Protein AF-F0G253-F1 (afdb_monomer_lite)

Structure (mmCIF, N/CA/C/O backbone):
data_AF-F0G253-F1
#
_entry.id   AF-F0G253-F1
#
loop_
_atom_site.group_PDB
_atom_site.id
_atom_site.type_symbol
_atom_site.label_atom_id
_atom_site.label_alt_id
_atom_site.label_comp_id
_atom_site.label_asym_id
_atom_site.label_entity_id
_atom_site.label_seq_id
_atom_site.pdbx_PDB_ins_code
_atom_site.Cartn_x
_atom_site.Cartn_y
_atom_site.Cartn_z
_atom_site.occupancy
_atom_site.B_iso_or_equiv
_atom_site.auth_seq_id
_atom_site.auth_comp_id
_atom_site.auth_asym_id
_atom_site.auth_atom_id
_atom_site.pdbx_PDB_model_num
ATOM 1 N N . GLU A 1 1 ? 15.177 -9.459 -3.133 1.00 95.50 1 GLU A N 1
ATOM 2 C CA . GLU A 1 1 ? 14.725 -10.839 -3.433 1.00 95.50 1 GLU A CA 1
ATOM 3 C C . GLU A 1 1 ? 14.235 -10.971 -4.867 1.00 95.50 1 GLU A C 1
ATOM 5 O O . GLU A 1 1 ? 14.885 -11.659 -5.642 1.00 95.50 1 GLU A O 1
ATOM 10 N N . THR A 1 2 ? 13.182 -10.245 -5.245 1.00 96.50 2 THR A N 1
ATOM 11 C CA . THR A 1 2 ? 12.573 -10.259 -6.592 1.00 96.50 2 THR A CA 1
ATOM 12 C C . THR A 1 2 ? 13.561 -10.018 -7.745 1.00 96.50 2 THR A C 1
ATOM 14 O O . THR A 1 2 ? 13.521 -10.733 -8.739 1.00 96.50 2 THR A O 1
ATOM 17 N N . GLY A 1 3 ? 14.530 -9.107 -7.593 1.00 94.50 3 GLY A N 1
ATOM 18 C CA . GLY A 1 3 ? 15.570 -8.823 -8.603 1.00 94.50 3 GLY A CA 1
ATOM 19 C C . GLY A 1 3 ? 16.618 -9.929 -8.840 1.00 94.50 3 GLY A C 1
ATOM 20 O O . GLY A 1 3 ? 17.624 -9.694 -9.509 1.00 94.50 3 GLY A O 1
ATOM 21 N N . ARG A 1 4 ? 16.450 -11.123 -8.254 1.00 97.31 4 ARG A N 1
ATOM 22 C CA . ARG A 1 4 ? 17.267 -12.304 -8.593 1.00 97.31 4 ARG A CA 1
ATOM 23 C C . ARG A 1 4 ? 16.758 -13.025 -9.850 1.00 97.31 4 ARG A C 1
ATOM 25 O O . ARG A 1 4 ? 17.538 -13.753 -10.455 1.00 97.31 4 ARG A O 1
ATOM 32 N N . ALA A 1 5 ? 15.492 -12.836 -10.226 1.00 97.38 5 ALA A N 1
ATOM 33 C CA . ALA A 1 5 ? 14.886 -13.452 -11.405 1.00 97.38 5 ALA A CA 1
ATOM 34 C C . ALA A 1 5 ? 15.301 -12.744 -12.713 1.00 97.38 5 ALA A C 1
ATOM 36 O O . ALA A 1 5 ? 15.636 -11.561 -12.685 1.00 97.38 5 ALA A O 1
ATOM 37 N N . GLY A 1 6 ? 15.270 -13.459 -13.847 1.00 96.12 6 GLY A N 1
ATOM 38 C CA . GLY A 1 6 ? 15.436 -12.878 -15.193 1.00 96.12 6 GLY A CA 1
ATOM 39 C C . GLY A 1 6 ? 16.802 -12.239 -15.479 1.00 96.12 6 GLY A C 1
ATOM 40 O O . GLY A 1 6 ? 16.890 -11.299 -16.265 1.00 96.12 6 GLY A O 1
ATOM 41 N N . ARG A 1 7 ? 17.885 -12.696 -14.828 1.00 97.38 7 ARG A N 1
ATOM 42 C CA . ARG A 1 7 ? 19.250 -12.163 -15.056 1.00 97.38 7 ARG A CA 1
ATOM 43 C C . ARG A 1 7 ? 19.834 -12.510 -16.426 1.00 97.38 7 ARG A C 1
ATOM 45 O O . ARG A 1 7 ? 20.814 -11.900 -16.838 1.00 97.38 7 ARG A O 1
ATOM 52 N N . ASP A 1 8 ? 19.231 -13.475 -17.101 1.00 97.31 8 ASP A N 1
ATOM 53 C CA . ASP A 1 8 ? 19.454 -13.818 -18.504 1.00 97.31 8 ASP A CA 1
ATOM 54 C C . ASP A 1 8 ? 18.724 -12.869 -19.476 1.00 97.31 8 ASP A C 1
ATOM 56 O O . ASP A 1 8 ? 18.911 -12.971 -20.685 1.00 97.31 8 ASP A O 1
ATOM 60 N N . GLY A 1 9 ? 17.912 -11.936 -18.964 1.00 96.38 9 GLY A N 1
ATOM 61 C CA . GLY A 1 9 ? 17.113 -11.005 -19.758 1.00 96.38 9 GLY A CA 1
ATOM 62 C C . GLY A 1 9 ? 15.819 -11.606 -20.310 1.00 96.38 9 GLY A C 1
ATOM 63 O O . GLY A 1 9 ? 15.080 -10.906 -21.003 1.00 96.38 9 GLY A O 1
ATOM 64 N N . LEU A 1 10 ? 15.521 -12.875 -20.012 1.00 97.69 10 LEU A N 1
ATOM 65 C CA . LEU A 1 10 ? 14.271 -13.505 -20.422 1.00 97.69 10 LEU A CA 1
ATOM 66 C C . LEU A 1 10 ? 13.109 -13.072 -19.510 1.00 97.69 10 LEU A C 1
ATOM 68 O O . LEU A 1 10 ? 13.332 -12.672 -18.361 1.00 97.69 10 LEU A O 1
ATOM 72 N N . PRO A 1 11 ? 11.853 -13.146 -19.994 1.00 97.38 11 PRO A N 1
ATOM 73 C CA . PRO A 1 11 ? 10.686 -12.844 -19.175 1.00 97.38 11 PRO A CA 1
ATOM 74 C C . PRO A 1 11 ? 10.666 -13.668 -17.884 1.00 97.38 11 PRO A C 1
ATOM 76 O O . PRO A 1 11 ? 10.811 -14.889 -17.903 1.00 97.38 11 PRO A O 1
ATOM 79 N N . ALA A 1 12 ? 10.443 -12.992 -16.759 1.00 97.81 12 ALA A N 1
ATOM 80 C CA . ALA A 1 12 ? 10.336 -13.611 -15.447 1.00 97.81 12 ALA A CA 1
ATOM 81 C C . ALA A 1 12 ? 9.269 -12.908 -14.603 1.00 97.81 12 ALA A C 1
ATOM 83 O O . ALA A 1 12 ? 8.997 -11.721 -14.789 1.00 97.81 12 ALA A O 1
ATOM 84 N N . ASN A 1 13 ? 8.702 -13.641 -13.643 1.00 97.06 13 ASN A N 1
ATOM 85 C CA . ASN A 1 13 ? 7.655 -13.146 -12.756 1.00 97.06 13 ASN A CA 1
ATOM 86 C C . ASN A 1 13 ? 8.144 -13.071 -11.309 1.00 97.06 13 ASN A C 1
ATOM 88 O O . ASN A 1 13 ? 8.815 -13.977 -10.816 1.00 97.06 13 ASN A O 1
ATOM 92 N N . ALA A 1 14 ? 7.741 -12.009 -10.616 1.00 97.69 14 ALA A N 1
ATOM 93 C CA . ALA A 1 14 ? 7.769 -11.932 -9.164 1.00 97.69 14 ALA A CA 1
ATOM 94 C C . ALA A 1 14 ? 6.322 -12.008 -8.669 1.00 97.69 14 ALA A C 1
ATOM 96 O O . ALA A 1 14 ? 5.528 -11.117 -8.964 1.00 97.69 14 ALA A O 1
ATOM 97 N N . TRP A 1 15 ? 5.985 -13.077 -7.950 1.00 97.12 15 TRP A N 1
ATOM 98 C CA . TRP A 1 15 ? 4.649 -13.298 -7.403 1.00 97.12 15 TRP A CA 1
ATOM 99 C C . TRP A 1 15 ? 4.691 -13.218 -5.880 1.00 97.12 15 TRP A C 1
ATOM 101 O O . TRP A 1 15 ? 5.592 -13.775 -5.253 1.00 97.12 15 TRP A O 1
ATOM 111 N N . MET A 1 16 ? 3.727 -12.513 -5.295 1.00 96.12 16 MET A N 1
ATOM 112 C CA . MET A 1 16 ? 3.612 -12.317 -3.856 1.00 96.12 16 MET A CA 1
ATOM 113 C C . MET A 1 16 ? 2.140 -12.394 -3.461 1.00 96.12 16 MET A C 1
ATOM 115 O O . MET A 1 16 ? 1.303 -11.734 -4.071 1.00 96.12 16 MET A O 1
ATOM 119 N N . ALA A 1 17 ? 1.854 -13.160 -2.414 1.00 95.44 17 ALA A N 1
ATOM 120 C CA . ALA A 1 17 ? 0.588 -13.123 -1.699 1.00 95.44 17 ALA A CA 1
ATOM 121 C C . ALA A 1 17 ? 0.847 -12.682 -0.260 1.00 95.44 17 ALA A C 1
ATOM 123 O O . ALA A 1 17 ? 1.898 -12.986 0.303 1.00 95.44 17 ALA A O 1
ATOM 124 N N . TYR A 1 18 ? -0.110 -11.963 0.312 1.00 94.50 18 TYR A N 1
ATOM 125 C CA . TYR A 1 18 ? -0.096 -11.542 1.707 1.00 94.50 18 TYR A CA 1
ATOM 126 C C . TYR A 1 18 ? -1.531 -11.497 2.232 1.00 94.50 18 TYR A C 1
ATOM 128 O O . TYR A 1 18 ? -2.481 -11.353 1.458 1.00 94.50 18 TYR A O 1
ATOM 136 N N . GLY A 1 19 ? -1.686 -11.608 3.545 1.00 93.31 19 GLY A N 1
ATOM 137 C CA . GLY A 1 19 ? -2.943 -11.372 4.241 1.00 93.31 19 GLY A CA 1
ATOM 138 C C . GLY A 1 19 ? -2.800 -10.314 5.330 1.00 93.31 19 GLY A C 1
ATOM 139 O O . GLY A 1 19 ? -1.708 -10.036 5.819 1.00 93.31 19 GLY A O 1
ATOM 140 N N . LEU A 1 20 ? -3.929 -9.756 5.780 1.00 88.75 20 LEU A N 1
ATOM 141 C CA . LEU A 1 20 ? -3.950 -8.794 6.893 1.00 88.75 20 LEU A CA 1
ATOM 142 C C . LEU A 1 20 ? -3.357 -9.375 8.190 1.00 88.75 20 LEU A C 1
ATOM 144 O O . LEU A 1 20 ? -2.779 -8.637 8.983 1.00 88.75 20 LEU A O 1
ATOM 148 N N . GLY A 1 21 ? -3.459 -10.694 8.391 1.00 91.62 21 GLY A N 1
ATOM 149 C CA . GLY A 1 21 ? -2.830 -11.381 9.522 1.00 91.62 21 GLY A CA 1
ATOM 150 C C . GLY A 1 21 ? -1.307 -11.218 9.547 1.00 91.62 21 GLY A C 1
ATOM 151 O O . GLY A 1 21 ? -0.749 -10.947 10.610 1.00 91.62 21 GLY A O 1
ATOM 152 N N . ASP A 1 22 ? -0.655 -11.282 8.382 1.00 93.31 22 ASP A N 1
ATOM 153 C CA . ASP A 1 22 ? 0.797 -11.098 8.254 1.00 93.31 22 ASP A CA 1
ATOM 154 C C . ASP A 1 22 ? 1.195 -9.678 8.670 1.00 93.31 22 ASP A C 1
AT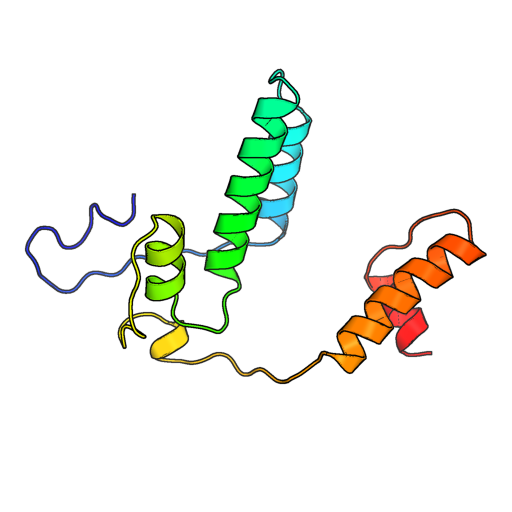OM 156 O O . ASP A 1 22 ? 2.180 -9.466 9.375 1.00 93.31 22 ASP A O 1
ATOM 160 N N . VAL A 1 23 ? 0.377 -8.694 8.292 1.00 92.88 23 VAL A N 1
ATOM 161 C CA . VAL A 1 23 ? 0.589 -7.278 8.613 1.00 92.88 23 VAL A CA 1
ATOM 162 C C . VAL A 1 23 ? 0.488 -7.026 10.112 1.00 92.88 23 VAL A C 1
ATOM 164 O O . VAL A 1 23 ? 1.364 -6.389 10.699 1.00 92.88 23 VAL A O 1
ATOM 167 N N . VAL A 1 24 ? -0.567 -7.552 10.743 1.00 92.69 24 VAL A N 1
ATOM 168 C CA . VAL A 1 24 ? -0.770 -7.451 12.195 1.00 92.69 24 VAL A CA 1
ATOM 169 C C . VAL A 1 24 ? 0.392 -8.103 12.938 1.00 92.69 24 VAL A C 1
ATOM 171 O O . VAL A 1 24 ? 0.907 -7.531 13.899 1.00 92.69 24 VAL A O 1
ATOM 174 N N . GLN A 1 25 ? 0.844 -9.270 12.475 1.00 95.88 25 GLN A N 1
ATOM 175 C CA . GLN A 1 25 ? 1.977 -9.964 13.074 1.00 95.88 25 GLN A CA 1
ATOM 176 C C . GLN A 1 25 ? 3.275 -9.153 12.955 1.00 95.88 25 GLN A C 1
ATOM 178 O O . GLN A 1 25 ? 3.979 -9.001 13.951 1.00 95.88 25 GLN A O 1
ATOM 183 N N . GLN A 1 26 ? 3.577 -8.593 11.781 1.00 96.56 26 GLN A N 1
ATOM 184 C CA . GLN A 1 26 ? 4.768 -7.759 11.585 1.00 96.56 26 GLN A CA 1
ATOM 185 C C . GLN A 1 26 ? 4.735 -6.491 12.443 1.00 96.56 26 GLN A C 1
ATOM 187 O O . GLN A 1 26 ? 5.738 -6.146 13.065 1.00 96.56 26 GLN A O 1
ATOM 192 N N . ARG A 1 27 ? 3.578 -5.824 12.546 1.00 95.38 27 ARG A N 1
ATOM 193 C CA . ARG A 1 27 ? 3.414 -4.651 13.420 1.00 95.38 27 ARG A CA 1
ATOM 194 C C . ARG A 1 27 ? 3.690 -5.011 14.880 1.00 95.38 27 ARG A C 1
ATOM 196 O O . ARG A 1 27 ? 4.485 -4.339 15.526 1.00 95.38 27 ARG A O 1
ATOM 203 N N . LYS A 1 28 ? 3.127 -6.127 15.354 1.00 96.50 28 LYS A N 1
ATOM 204 C CA . LYS A 1 28 ? 3.372 -6.646 16.704 1.00 96.50 28 LYS A CA 1
ATOM 205 C C . LYS A 1 28 ? 4.860 -6.918 16.952 1.00 96.50 28 LYS A C 1
ATOM 207 O O . LYS A 1 28 ? 5.384 -6.499 17.975 1.00 96.50 28 LYS A O 1
ATOM 212 N N . MET A 1 29 ? 5.549 -7.570 16.012 1.00 97.38 29 MET A N 1
ATOM 213 C CA . MET A 1 29 ? 6.990 -7.841 16.125 1.00 97.38 29 MET A CA 1
ATOM 214 C C . MET A 1 29 ? 7.822 -6.554 16.223 1.00 97.38 29 MET A C 1
ATOM 216 O O . MET A 1 29 ? 8.784 -6.507 16.987 1.00 97.38 29 MET A O 1
ATOM 220 N N . ILE A 1 30 ? 7.459 -5.508 15.473 1.00 97.00 30 ILE A N 1
ATOM 221 C CA . ILE A 1 30 ? 8.117 -4.196 15.560 1.00 97.00 30 ILE A CA 1
ATOM 222 C C . ILE A 1 30 ? 7.881 -3.578 16.943 1.00 97.00 30 ILE A C 1
ATOM 224 O O . ILE A 1 30 ? 8.839 -3.148 17.592 1.00 97.00 30 ILE A O 1
ATOM 228 N N . ASP A 1 31 ? 6.632 -3.566 17.407 1.00 95.06 31 ASP A N 1
ATOM 229 C CA . ASP A 1 31 ? 6.235 -2.930 18.665 1.00 95.06 31 ASP A CA 1
ATOM 230 C C . ASP A 1 31 ? 6.862 -3.624 19.887 1.00 95.06 31 ASP A C 1
ATOM 232 O O . ASP A 1 31 ? 7.349 -2.947 20.798 1.00 95.06 31 ASP A O 1
ATOM 236 N N . GLU A 1 32 ? 6.925 -4.959 19.875 1.00 97.06 32 GLU A N 1
ATOM 237 C CA . GLU A 1 32 ? 7.496 -5.797 20.941 1.00 97.06 32 GLU A CA 1
ATOM 238 C C . GLU A 1 32 ? 9.028 -5.921 20.885 1.00 97.06 32 GLU A C 1
ATOM 240 O O . GLU A 1 32 ? 9.622 -6.500 21.790 1.00 97.06 32 GLU A O 1
ATOM 245 N N . SER A 1 33 ? 9.689 -5.390 19.852 1.00 96.50 33 SER A N 1
ATOM 246 C CA . SER A 1 33 ? 11.153 -5.457 19.754 1.00 96.50 33 SER A CA 1
ATOM 247 C C . SER A 1 33 ? 11.861 -4.617 20.829 1.00 96.50 33 SER A C 1
ATOM 249 O O . SER A 1 33 ? 11.359 -3.574 21.255 1.00 96.50 33 SER A O 1
ATOM 251 N N . ASP A 1 34 ? 13.085 -5.011 21.191 1.00 97.31 34 ASP A N 1
ATOM 252 C CA . ASP A 1 34 ? 13.965 -4.264 22.110 1.00 97.31 34 ASP A CA 1
ATOM 253 C C . ASP A 1 34 ? 14.632 -3.033 21.456 1.00 97.31 34 ASP A C 1
ATOM 255 O O . ASP A 1 34 ? 15.547 -2.427 22.017 1.00 97.31 34 ASP A O 1
ATOM 259 N N . ALA A 1 35 ? 14.220 -2.669 20.238 1.00 96.38 35 ALA A N 1
ATOM 260 C CA . ALA A 1 35 ? 14.762 -1.525 19.520 1.00 96.38 35 ALA A CA 1
ATOM 261 C C . ALA A 1 35 ? 14.275 -0.194 20.119 1.00 96.38 35 ALA A C 1
ATOM 263 O O . ALA A 1 35 ? 13.202 -0.115 20.719 1.00 96.38 35 ALA A O 1
ATOM 264 N N . ASP A 1 36 ? 15.041 0.876 19.905 1.00 97.25 36 ASP A N 1
ATOM 265 C CA . ASP A 1 36 ? 14.618 2.215 20.310 1.00 97.25 36 ASP A CA 1
ATOM 266 C C . ASP A 1 36 ? 13.428 2.741 19.477 1.00 97.25 36 ASP A C 1
ATOM 268 O O . ASP A 1 36 ? 13.107 2.248 18.388 1.00 97.25 36 ASP A O 1
ATOM 272 N N . ASP A 1 37 ? 12.771 3.785 19.986 1.00 95.94 37 ASP A N 1
ATOM 273 C CA . ASP A 1 37 ? 11.598 4.387 19.343 1.00 95.94 37 ASP A CA 1
ATOM 274 C C . ASP A 1 37 ? 11.888 4.920 17.935 1.00 95.94 37 ASP A C 1
ATOM 276 O O . ASP A 1 37 ? 11.008 4.909 17.069 1.00 95.94 37 ASP A O 1
ATOM 280 N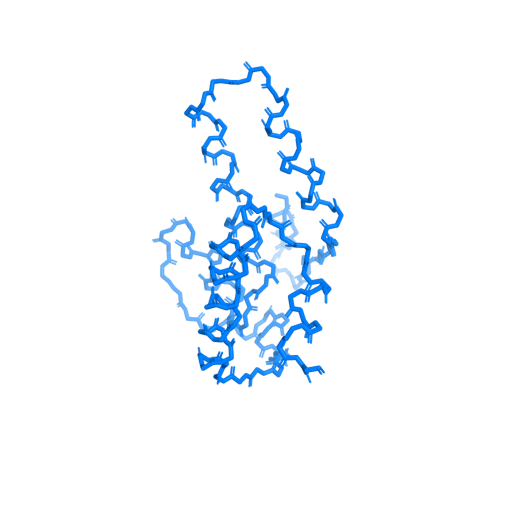 N . ALA A 1 38 ? 13.104 5.409 17.683 1.00 97.25 38 ALA A N 1
ATOM 281 C CA . ALA A 1 38 ? 13.473 5.929 16.372 1.00 97.25 38 ALA A CA 1
ATOM 282 C C . ALA A 1 38 ? 13.541 4.790 15.347 1.00 97.25 38 ALA A C 1
ATOM 284 O O . ALA A 1 38 ? 12.996 4.907 14.247 1.00 97.25 38 ALA A O 1
ATOM 285 N N . HIS A 1 39 ? 14.128 3.660 15.729 1.00 96.38 39 HIS A N 1
ATOM 286 C CA . HIS A 1 39 ? 14.179 2.454 14.924 1.00 96.38 39 HIS A CA 1
ATOM 287 C C . HIS A 1 39 ? 12.779 1.897 14.664 1.00 96.38 39 HIS A C 1
ATOM 289 O O . HIS A 1 39 ? 12.442 1.621 13.510 1.00 96.38 39 HIS A O 1
ATOM 295 N N . LYS A 1 40 ? 11.935 1.792 15.699 1.00 97.38 40 LYS A N 1
ATOM 296 C CA . LYS A 1 40 ? 10.546 1.325 15.555 1.00 97.38 40 LYS A CA 1
ATOM 297 C C . LYS A 1 40 ? 9.765 2.180 14.559 1.00 97.38 40 LYS A C 1
ATOM 299 O O . LYS A 1 40 ? 9.130 1.639 13.656 1.00 97.38 40 LYS A O 1
ATOM 304 N N . ARG A 1 41 ? 9.888 3.512 14.629 1.00 95.81 41 ARG A N 1
ATOM 305 C CA . ARG A 1 41 ? 9.268 4.431 13.652 1.00 95.81 41 ARG A CA 1
ATOM 306 C C . ARG A 1 41 ? 9.735 4.165 12.221 1.00 95.81 41 ARG A C 1
ATOM 308 O O . ARG A 1 41 ? 8.912 4.163 11.306 1.00 95.81 41 ARG A O 1
ATOM 315 N N . VAL A 1 42 ? 11.029 3.915 12.017 1.00 97.81 42 VAL A N 1
ATOM 316 C CA . VAL A 1 42 ? 11.577 3.587 10.690 1.00 97.81 42 VAL A CA 1
ATOM 317 C C . VAL A 1 42 ? 11.024 2.257 10.172 1.00 97.81 42 VAL A C 1
ATOM 319 O O . VAL A 1 42 ? 10.654 2.177 9.002 1.00 97.81 42 VAL A O 1
ATOM 322 N N . GLN A 1 43 ? 10.934 1.222 11.011 1.00 97.94 43 GLN A N 1
ATOM 323 C CA . GLN A 1 43 ? 10.382 -0.073 10.592 1.00 97.94 43 GLN A CA 1
ATOM 324 C C . GLN A 1 43 ? 8.893 0.018 10.262 1.00 97.94 43 GLN A C 1
ATOM 326 O O . GLN A 1 43 ? 8.468 -0.486 9.225 1.00 97.94 43 GLN A O 1
ATOM 331 N N . THR A 1 44 ? 8.120 0.737 11.076 1.00 96.69 44 THR A N 1
ATOM 332 C CA . THR A 1 44 ? 6.710 1.037 10.799 1.00 96.69 44 THR A CA 1
ATOM 333 C C . THR A 1 44 ? 6.557 1.749 9.458 1.00 96.69 44 THR A C 1
ATOM 335 O O . THR A 1 44 ? 5.771 1.310 8.626 1.00 96.69 44 THR A O 1
ATOM 338 N N . SER A 1 45 ? 7.380 2.766 9.182 1.00 96.75 45 SER A N 1
ATOM 339 C CA . SER A 1 45 ? 7.370 3.472 7.894 1.00 96.75 45 SER A CA 1
ATOM 340 C C . SER A 1 45 ? 7.685 2.553 6.703 1.00 96.75 45 SER A C 1
ATOM 342 O O . SER A 1 45 ? 7.053 2.661 5.651 1.00 96.75 45 SER A O 1
ATOM 344 N N . LYS A 1 46 ? 8.629 1.615 6.857 1.00 97.62 46 LYS A N 1
ATOM 345 C CA . LYS A 1 46 ? 8.947 0.614 5.824 1.00 97.62 46 LYS A CA 1
ATOM 346 C C . LYS A 1 46 ? 7.805 -0.374 5.597 1.00 97.62 46 LYS A C 1
ATOM 348 O O . LYS A 1 46 ? 7.511 -0.688 4.446 1.00 97.62 46 LYS A O 1
ATOM 353 N N . LEU A 1 47 ? 7.164 -0.840 6.669 1.00 97.12 47 LEU A N 1
ATOM 354 C CA . LEU A 1 47 ? 5.996 -1.713 6.577 1.00 97.12 47 LEU A CA 1
ATOM 355 C C . LEU A 1 47 ? 4.849 -0.996 5.857 1.00 97.12 47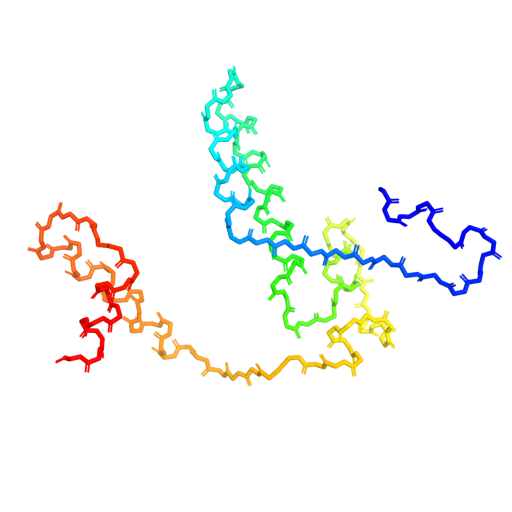 LEU A C 1
ATOM 357 O O . LEU A 1 47 ? 4.305 -1.537 4.900 1.00 97.12 47 LEU A O 1
ATOM 361 N N . ASP A 1 48 ? 4.550 0.246 6.238 1.00 95.69 48 ASP A N 1
ATOM 362 C CA . ASP A 1 48 ? 3.506 1.054 5.602 1.00 95.69 48 ASP A CA 1
ATOM 363 C C . ASP A 1 48 ? 3.805 1.286 4.104 1.00 95.69 48 ASP A C 1
ATOM 365 O O . ASP A 1 48 ? 2.904 1.232 3.264 1.00 95.69 48 ASP A O 1
ATOM 369 N N . ALA A 1 49 ? 5.077 1.472 3.729 1.00 96.44 49 ALA A N 1
ATOM 370 C CA . ALA A 1 49 ? 5.484 1.576 2.326 1.00 96.44 49 ALA A CA 1
ATOM 371 C C . ALA A 1 49 ? 5.266 0.269 1.540 1.00 96.44 49 ALA A C 1
ATOM 373 O O . ALA A 1 49 ? 4.809 0.317 0.394 1.00 96.44 49 ALA A O 1
ATOM 374 N N . LEU A 1 50 ? 5.554 -0.889 2.149 1.00 96.25 50 LEU A N 1
ATOM 375 C CA . LEU A 1 50 ? 5.307 -2.202 1.548 1.00 96.25 50 LEU A CA 1
ATOM 376 C C . LEU A 1 50 ? 3.807 -2.464 1.366 1.00 96.25 50 LEU A C 1
ATOM 378 O O . LEU A 1 50 ? 3.399 -2.874 0.283 1.00 96.25 50 LEU A O 1
ATOM 382 N N . LEU A 1 51 ? 2.984 -2.157 2.373 1.00 95.62 51 LEU A N 1
ATOM 383 C CA . LEU A 1 51 ? 1.520 -2.230 2.258 1.00 95.62 51 LEU A CA 1
ATOM 384 C C . LEU A 1 51 ? 1.011 -1.331 1.147 1.00 95.62 51 LEU A C 1
ATOM 386 O O . LEU A 1 51 ? 0.195 -1.741 0.328 1.00 95.62 51 LEU A O 1
ATOM 390 N N . GLY A 1 52 ? 1.585 -0.137 1.048 1.00 94.31 52 GLY A N 1
ATOM 391 C CA . GLY A 1 52 ? 1.379 0.724 -0.091 1.00 94.31 52 GLY A CA 1
ATOM 392 C C . GLY A 1 52 ? 1.647 0.010 -1.420 1.00 94.31 52 GLY A C 1
ATOM 393 O O . GLY A 1 52 ? 0.810 0.022 -2.323 1.00 94.31 52 GLY A O 1
ATOM 394 N N . LEU A 1 53 ? 2.806 -0.625 -1.577 1.00 96.12 53 LEU A N 1
ATOM 395 C CA . LEU A 1 53 ? 3.098 -1.376 -2.795 1.00 96.12 53 LEU A CA 1
ATOM 396 C C . LEU A 1 53 ? 2.060 -2.475 -3.056 1.00 96.12 53 LEU A C 1
ATOM 398 O O . LEU A 1 53 ? 1.700 -2.659 -4.215 1.00 96.12 53 LEU A O 1
ATOM 402 N N . CYS A 1 54 ? 1.577 -3.164 -2.021 1.00 95.31 54 CYS A N 1
ATOM 403 C CA . CYS A 1 54 ? 0.582 -4.231 -2.119 1.00 95.31 54 CYS A CA 1
ATOM 404 C C . CYS A 1 54 ? -0.819 -3.738 -2.525 1.00 95.31 54 CYS A C 1
ATOM 406 O O . CYS A 1 54 ? -1.440 -4.348 -3.394 1.00 95.31 54 CYS A O 1
ATOM 408 N N . GLU A 1 55 ? -1.281 -2.625 -1.958 1.00 94.06 55 GLU A N 1
ATOM 409 C CA . GLU A 1 55 ? -2.662 -2.114 -2.074 1.00 94.06 55 GLU A CA 1
ATOM 410 C C . GLU A 1 55 ? -2.829 -1.031 -3.149 1.00 94.06 55 GLU A C 1
ATOM 412 O O . GLU A 1 55 ? -3.874 -0.393 -3.270 1.00 94.06 55 GLU A O 1
ATOM 417 N N . THR A 1 56 ? -1.781 -0.766 -3.928 1.00 94.44 56 THR A N 1
ATOM 418 C CA . THR A 1 56 ? -1.830 0.254 -4.974 1.00 94.44 56 THR A CA 1
ATOM 419 C C . THR A 1 56 ? -2.812 -0.115 -6.086 1.00 94.44 56 THR A C 1
ATOM 421 O O . THR A 1 56 ? -2.748 -1.206 -6.643 1.00 94.44 56 THR A O 1
ATOM 424 N N . ILE A 1 57 ? -3.661 0.840 -6.469 1.00 94.88 57 ILE A N 1
ATOM 425 C CA . ILE A 1 57 ? -4.514 0.748 -7.668 1.00 94.88 57 ILE A CA 1
ATOM 426 C C . ILE A 1 57 ? -3.813 1.273 -8.933 1.00 94.88 57 ILE A C 1
ATOM 428 O O . ILE A 1 57 ? -4.332 1.158 -10.036 1.00 94.88 57 ILE A O 1
ATOM 432 N N . SER A 1 58 ? -2.626 1.867 -8.783 1.00 95.00 58 SER A N 1
ATOM 433 C CA . SER A 1 58 ? -1.779 2.343 -9.883 1.00 95.00 58 SER A CA 1
ATOM 434 C C . SER A 1 58 ? -0.608 1.386 -10.155 1.00 95.00 58 SER A C 1
ATOM 436 O O . SER A 1 58 ? -0.395 0.420 -9.422 1.00 95.00 58 SER A O 1
ATOM 438 N N .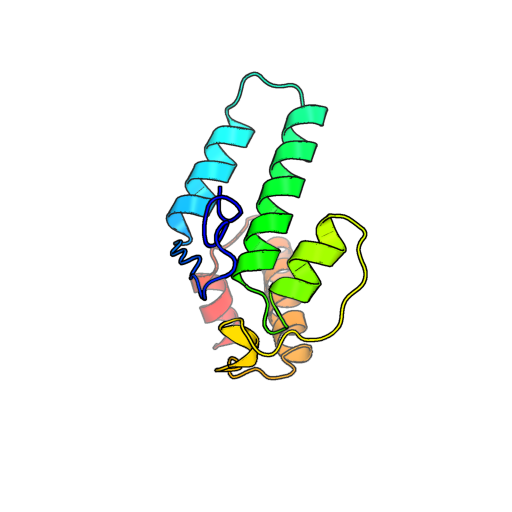 CYS A 1 59 ? 0.167 1.633 -11.217 1.00 97.81 59 CYS A N 1
ATOM 439 C CA . CYS A 1 59 ? 1.295 0.790 -11.633 1.00 97.81 59 CYS A CA 1
ATOM 440 C C . CYS A 1 59 ? 2.258 0.458 -10.472 1.00 97.81 59 CYS A C 1
ATOM 442 O O . CYS A 1 59 ? 2.915 1.351 -9.924 1.00 97.81 59 CYS A O 1
ATOM 444 N N . ARG A 1 60 ? 2.430 -0.836 -10.157 1.00 97.94 60 ARG A N 1
ATOM 445 C CA . ARG A 1 60 ? 3.349 -1.285 -9.090 1.00 97.94 60 ARG A CA 1
ATOM 446 C C . ARG A 1 60 ? 4.794 -0.855 -9.329 1.00 97.94 60 ARG A C 1
ATOM 448 O O . ARG A 1 60 ? 5.480 -0.467 -8.387 1.00 97.94 60 ARG A O 1
ATOM 455 N N . ARG A 1 61 ? 5.261 -0.888 -10.584 1.00 98.12 61 ARG A N 1
ATOM 456 C CA . ARG A 1 61 ? 6.638 -0.493 -10.933 1.00 98.12 61 ARG A CA 1
ATOM 457 C C . ARG A 1 61 ? 6.889 0.985 -10.651 1.00 98.12 61 ARG A C 1
ATOM 459 O O . ARG A 1 61 ? 7.927 1.308 -10.093 1.00 98.12 61 ARG A O 1
ATOM 466 N N . VAL A 1 62 ? 5.937 1.858 -10.983 1.00 98.19 62 VAL A N 1
ATOM 467 C CA . VAL A 1 62 ? 6.045 3.295 -10.685 1.00 98.19 62 VAL A CA 1
ATOM 468 C C . VAL A 1 62 ? 6.167 3.504 -9.180 1.00 98.19 62 VAL A C 1
ATOM 470 O O . VAL A 1 62 ? 7.065 4.208 -8.733 1.00 98.19 62 VAL A O 1
ATOM 473 N N . ARG A 1 63 ? 5.323 2.839 -8.380 1.00 97.00 63 ARG A N 1
ATOM 474 C CA . ARG A 1 63 ? 5.381 2.955 -6.918 1.00 97.00 63 ARG A CA 1
ATOM 475 C C . ARG A 1 63 ? 6.701 2.437 -6.337 1.00 97.00 63 ARG A C 1
ATOM 477 O O . ARG A 1 63 ? 7.274 3.094 -5.473 1.00 97.00 63 ARG A O 1
ATOM 484 N N . LEU A 1 64 ? 7.190 1.298 -6.830 1.00 97.69 64 LEU A N 1
ATOM 485 C CA . LEU A 1 64 ? 8.467 0.719 -6.412 1.00 97.69 64 LEU A CA 1
ATOM 486 C C . LEU A 1 64 ? 9.651 1.637 -6.743 1.00 97.69 64 LEU A C 1
ATOM 488 O O . LEU A 1 64 ? 10.493 1.865 -5.883 1.00 97.69 64 LEU A O 1
ATOM 492 N N . LEU A 1 65 ? 9.715 2.172 -7.963 1.00 97.88 65 LEU A N 1
ATOM 493 C CA . LEU A 1 65 ? 10.800 3.061 -8.387 1.00 97.88 65 LEU A CA 1
ATOM 494 C C . LEU A 1 65 ? 10.755 4.398 -7.636 1.00 97.88 65 LEU A C 1
ATOM 496 O O . LEU A 1 65 ? 11.782 4.842 -7.122 1.00 97.88 65 LEU A O 1
ATOM 500 N N . ASN A 1 66 ? 9.561 4.966 -7.437 1.00 97.12 66 ASN A N 1
ATOM 501 C CA . ASN A 1 66 ? 9.385 6.188 -6.653 1.00 97.12 66 ASN A CA 1
ATOM 502 C C . ASN A 1 66 ? 9.890 6.035 -5.209 1.00 97.12 66 ASN A C 1
ATOM 504 O O . ASN A 1 66 ? 10.458 6.979 -4.665 1.00 97.12 66 ASN A O 1
ATOM 508 N N . TYR A 1 67 ? 9.727 4.858 -4.589 1.00 96.75 67 TYR A N 1
ATOM 509 C CA . TYR A 1 67 ? 10.268 4.585 -3.250 1.00 96.75 67 TYR A CA 1
ATOM 510 C C . TYR A 1 67 ? 11.798 4.734 -3.193 1.00 96.75 67 TYR A C 1
ATOM 512 O O . TYR A 1 67 ? 12.336 5.188 -2.185 1.00 96.75 67 TYR A O 1
ATOM 520 N N . PHE A 1 68 ? 12.495 4.409 -4.285 1.00 97.56 68 PHE A N 1
ATOM 521 C CA . PHE A 1 68 ? 13.943 4.584 -4.427 1.00 97.56 68 PHE A CA 1
ATOM 522 C C . PHE A 1 68 ? 14.343 5.934 -5.045 1.00 97.56 68 PHE A C 1
ATOM 524 O O . PHE A 1 68 ? 15.516 6.144 -5.345 1.00 97.56 68 PHE A O 1
ATOM 531 N N . GLY A 1 69 ? 13.396 6.862 -5.212 1.00 97.81 69 GLY A N 1
ATOM 532 C CA . GLY A 1 69 ? 13.648 8.188 -5.780 1.00 97.81 69 GLY A CA 1
ATOM 533 C C . GLY A 1 69 ? 13.774 8.213 -7.305 1.00 97.81 69 GLY A C 1
ATOM 534 O O . GLY A 1 69 ? 14.256 9.202 -7.854 1.00 97.81 69 GLY A O 1
ATOM 535 N N . GLU A 1 70 ? 13.344 7.159 -7.999 1.00 98.31 70 GLU A N 1
ATOM 536 C CA . GLU A 1 70 ? 13.378 7.073 -9.459 1.00 98.31 70 GLU A CA 1
ATOM 537 C C . GLU A 1 70 ? 11.984 7.309 -10.054 1.00 98.31 70 GLU A C 1
ATOM 539 O O . GLU A 1 70 ? 11.034 6.573 -9.784 1.00 98.31 70 GLU A O 1
ATOM 544 N N . ALA A 1 71 ? 11.860 8.338 -10.895 1.00 96.81 71 ALA A N 1
ATOM 545 C CA . ALA A 1 71 ? 10.620 8.630 -11.603 1.00 96.81 71 ALA A CA 1
ATOM 546 C C . ALA A 1 71 ? 10.399 7.643 -12.758 1.00 96.81 71 ALA A C 1
ATOM 548 O O . ALA A 1 71 ? 11.328 7.288 -13.482 1.00 96.81 71 ALA A O 1
ATOM 549 N N . SER A 1 72 ? 9.149 7.237 -12.978 1.00 97.31 72 SER A N 1
ATOM 550 C CA . SER A 1 72 ? 8.806 6.295 -14.044 1.00 97.31 72 SER A CA 1
ATOM 551 C C . SER A 1 72 ? 7.395 6.511 -14.584 1.00 97.31 72 SER A C 1
ATOM 553 O O . SER A 1 72 ? 6.585 7.222 -13.991 1.00 97.31 72 SER A O 1
ATOM 555 N N . GLN A 1 73 ? 7.105 5.870 -15.714 1.00 98.06 73 GLN A N 1
ATOM 556 C CA . GLN A 1 73 ? 5.785 5.828 -16.343 1.00 98.06 73 GLN A CA 1
ATOM 557 C C . GLN A 1 73 ? 5.142 4.443 -16.142 1.00 98.06 73 GLN A C 1
ATOM 559 O O . GLN A 1 73 ? 5.847 3.478 -15.820 1.00 98.06 73 GLN A O 1
ATOM 564 N N . PRO A 1 74 ? 3.810 4.307 -16.297 1.00 98.06 74 PRO A N 1
ATOM 565 C CA . PRO A 1 74 ? 3.134 3.013 -16.214 1.00 98.06 74 PRO A CA 1
ATOM 566 C C . PRO A 1 74 ? 3.816 1.949 -17.083 1.00 98.06 74 PRO A C 1
ATOM 568 O O . PRO A 1 74 ? 4.167 2.201 -18.231 1.00 98.06 74 PRO A O 1
ATOM 571 N N . CYS A 1 75 ? 4.044 0.759 -16.522 1.00 98.00 75 CYS A N 1
ATOM 572 C CA . CYS A 1 75 ? 5.009 -0.180 -17.091 1.00 98.00 75 CYS A CA 1
ATOM 573 C C . CYS A 1 75 ? 4.431 -1.172 -18.102 1.00 98.00 75 CYS A C 1
ATOM 575 O O . CYS A 1 75 ? 5.206 -1.862 -18.759 1.00 98.00 75 CYS A O 1
ATOM 577 N N . GLY A 1 76 ? 3.103 -1.315 -18.158 1.00 97.94 76 GLY A N 1
ATOM 578 C CA . GLY A 1 76 ? 2.427 -2.285 -19.025 1.00 97.94 76 GLY A CA 1
ATOM 579 C C . GLY A 1 76 ? 2.738 -3.760 -18.728 1.00 97.94 76 GLY A C 1
ATOM 580 O O . GLY A 1 76 ? 2.414 -4.606 -19.547 1.00 97.94 76 GLY A O 1
ATOM 581 N N . ASN A 1 77 ? 3.385 -4.082 -17.598 1.00 98.12 77 ASN A N 1
ATOM 582 C CA . ASN A 1 77 ? 3.878 -5.436 -17.292 1.00 98.12 77 ASN A CA 1
ATOM 583 C C . ASN A 1 77 ? 3.803 -5.792 -15.792 1.00 98.12 77 ASN A C 1
ATOM 585 O O . ASN A 1 77 ? 4.615 -6.561 -15.281 1.00 98.12 77 ASN A O 1
ATOM 589 N N . CYS A 1 78 ? 2.891 -5.167 -15.053 1.00 98.25 78 CYS A N 1
ATOM 590 C CA . CYS A 1 78 ? 2.511 -5.608 -13.711 1.00 98.25 78 CYS A CA 1
ATOM 591 C C . CYS A 1 78 ? 1.011 -5.879 -13.693 1.00 98.25 78 CYS A C 1
ATOM 593 O O . CYS A 1 78 ? 0.291 -5.358 -14.543 1.00 98.25 78 CYS A O 1
ATOM 595 N N . ASP A 1 79 ? 0.559 -6.668 -12.731 1.00 97.44 79 ASP A N 1
ATOM 596 C CA . ASP A 1 79 ? -0.846 -7.015 -12.519 1.00 97.44 79 ASP A CA 1
ATOM 597 C C . ASP A 1 79 ? -1.762 -5.785 -12.541 1.00 97.44 79 ASP A C 1
ATOM 599 O O . ASP A 1 79 ? -2.700 -5.771 -13.320 1.00 97.44 79 ASP A O 1
ATOM 603 N N . THR A 1 80 ? -1.435 -4.689 -11.847 1.00 97.00 80 THR A N 1
ATOM 604 C CA . THR A 1 80 ? -2.295 -3.483 -11.855 1.00 97.00 80 THR A CA 1
ATOM 605 C C . THR A 1 80 ? -2.325 -2.728 -13.189 1.00 97.00 80 THR A C 1
ATOM 607 O O . THR A 1 80 ? -3.212 -1.910 -13.412 1.00 97.00 80 THR A O 1
ATOM 610 N N . CYS A 1 81 ? -1.362 -2.964 -14.088 1.00 97.62 81 CYS A N 1
ATOM 611 C CA . CYS A 1 81 ? -1.405 -2.435 -15.456 1.00 97.62 81 CYS A CA 1
ATOM 612 C C . CYS A 1 81 ? -2.130 -3.372 -16.426 1.00 97.62 81 CYS A C 1
ATOM 614 O O . CYS A 1 81 ? -2.720 -2.891 -17.387 1.00 97.62 81 CYS A O 1
ATOM 616 N N . LEU A 1 82 ? -2.006 -4.683 -16.222 1.00 97.62 82 LEU A N 1
ATOM 617 C CA . LEU A 1 82 ? -2.559 -5.708 -17.108 1.00 97.62 82 LEU A CA 1
ATOM 618 C C . LEU A 1 82 ? -4.038 -5.964 -16.812 1.00 97.62 82 LEU A C 1
ATOM 620 O O . LEU A 1 82 ? -4.830 -6.127 -17.732 1.00 97.62 82 LEU A O 1
ATOM 624 N N . GLU A 1 83 ? -4.393 -5.949 -15.533 1.00 96.56 83 GLU A N 1
ATOM 625 C CA . GLU A 1 83 ? -5.740 -6.137 -15.012 1.00 96.56 83 GLU A CA 1
ATOM 626 C C . GLU A 1 83 ? -5.987 -5.071 -13.931 1.00 96.56 83 GLU A C 1
ATOM 628 O O . GLU A 1 83 ? -5.815 -5.323 -12.734 1.00 96.56 83 GLU A O 1
ATOM 633 N N . PRO A 1 84 ? -6.289 -3.823 -14.344 1.00 94.44 84 PRO A N 1
ATOM 634 C CA . PRO A 1 84 ? -6.517 -2.732 -13.409 1.00 94.44 84 PRO A CA 1
ATOM 635 C C . PRO A 1 84 ? -7.660 -3.072 -12.444 1.00 94.44 84 PRO A C 1
ATOM 637 O O . PRO A 1 84 ? -8.729 -3.477 -12.904 1.00 94.44 84 PRO A O 1
ATOM 640 N N . PRO A 1 85 ? -7.472 -2.899 -11.124 1.00 92.56 85 PRO A N 1
ATOM 641 C CA . PRO A 1 85 ? -8.533 -3.161 -10.165 1.00 92.56 85 PRO A CA 1
ATOM 642 C C . PRO A 1 85 ? -9.670 -2.148 -10.330 1.00 92.56 85 PRO A C 1
ATOM 644 O O . PRO A 1 85 ? -9.429 -0.944 -10.475 1.00 92.56 85 PRO A O 1
ATOM 647 N N . ASP A 1 86 ? -10.909 -2.631 -10.235 1.00 92.25 86 ASP A N 1
ATOM 648 C CA . ASP A 1 86 ? -12.082 -1.764 -10.177 1.00 92.25 86 ASP A CA 1
ATOM 649 C C . ASP A 1 86 ? -11.989 -0.842 -8.958 1.00 92.25 86 ASP A C 1
ATOM 651 O O . ASP A 1 86 ? -11.781 -1.273 -7.821 1.00 92.25 86 ASP A O 1
ATOM 655 N N . SER A 1 87 ? -12.137 0.456 -9.196 1.00 90.94 87 SER A N 1
ATOM 656 C CA . SER A 1 87 ? -12.058 1.475 -8.156 1.00 90.94 87 SER A CA 1
ATOM 657 C C . SER A 1 87 ? -12.998 2.631 -8.460 1.00 90.94 87 SER A C 1
ATOM 659 O O . SER 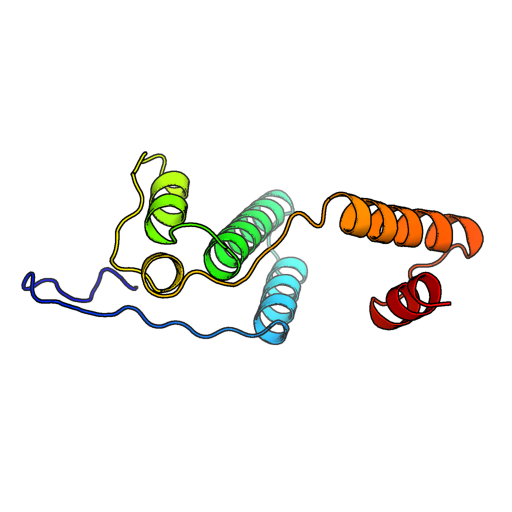A 1 87 ? -13.517 2.773 -9.567 1.00 90.94 87 SER A O 1
ATOM 661 N N . TRP A 1 88 ? -13.249 3.451 -7.448 1.00 93.50 88 TRP A N 1
ATOM 662 C CA . TRP A 1 88 ? -14.118 4.612 -7.549 1.00 93.50 88 TRP A CA 1
ATOM 663 C C . TRP A 1 88 ? -13.689 5.670 -6.534 1.00 93.50 88 TRP A C 1
ATOM 665 O O . TRP A 1 88 ? -12.988 5.371 -5.563 1.00 93.50 88 TRP A O 1
ATOM 675 N N . ASP A 1 89 ? -14.097 6.917 -6.764 1.00 93.56 89 ASP A N 1
ATOM 676 C CA . ASP A 1 89 ? -13.838 8.001 -5.821 1.00 93.56 89 ASP A CA 1
ATOM 677 C C . ASP A 1 89 ? -14.755 7.873 -4.599 1.00 93.56 89 ASP A C 1
ATOM 679 O O . ASP A 1 89 ? -15.894 8.335 -4.600 1.00 93.56 89 ASP A O 1
ATOM 683 N N . ALA A 1 90 ? -14.221 7.247 -3.553 1.00 94.56 90 ALA A N 1
ATOM 684 C CA . ALA A 1 90 ? -14.883 7.062 -2.270 1.00 94.56 90 ALA A CA 1
ATOM 685 C C . ALA A 1 90 ? -14.571 8.190 -1.268 1.00 94.56 90 ALA A C 1
ATOM 687 O O . ALA A 1 90 ? -14.622 7.967 -0.057 1.00 94.56 90 ALA A O 1
ATOM 688 N N . THR A 1 91 ? -14.197 9.397 -1.721 1.00 96.69 91 THR A N 1
ATOM 689 C CA . THR A 1 91 ? -13.804 10.501 -0.823 1.00 96.69 91 THR A CA 1
ATOM 690 C C . THR A 1 91 ? -14.889 10.810 0.209 1.00 96.69 91 THR A C 1
ATOM 692 O O . THR A 1 91 ? -14.589 10.986 1.393 1.00 96.69 91 THR A O 1
ATOM 695 N N . 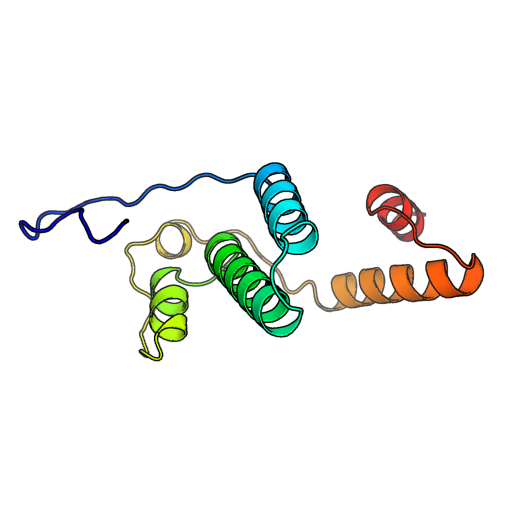ARG A 1 92 ? -16.160 10.845 -0.207 1.00 97.81 92 ARG A N 1
ATOM 696 C CA . ARG A 1 92 ? -17.287 11.117 0.696 1.00 97.81 92 ARG A CA 1
ATOM 697 C C . ARG A 1 92 ? -17.449 10.004 1.731 1.00 97.81 92 ARG A C 1
ATOM 699 O O . ARG A 1 92 ? -17.643 10.274 2.912 1.00 97.81 92 ARG A O 1
ATOM 706 N N . GLU A 1 93 ? -17.349 8.755 1.311 1.00 97.19 93 GLU A N 1
ATOM 707 C CA . GLU A 1 93 ? -17.522 7.579 2.157 1.00 97.19 93 GLU A CA 1
ATOM 708 C C . GLU A 1 93 ? -16.353 7.424 3.134 1.00 97.19 93 GLU A C 1
ATOM 710 O O . GLU A 1 93 ? -16.571 7.134 4.311 1.00 97.19 93 GLU A O 1
ATOM 715 N N . ALA A 1 94 ? -15.129 7.735 2.702 1.00 96.12 94 ALA A N 1
ATOM 716 C CA . ALA A 1 94 ? -13.963 7.834 3.572 1.00 96.12 94 ALA A CA 1
ATOM 717 C C . ALA A 1 94 ? -14.143 8.936 4.630 1.00 96.12 94 ALA A C 1
ATOM 719 O O . ALA A 1 94 ? -13.874 8.710 5.811 1.00 96.12 94 ALA A O 1
ATOM 720 N N . GLN A 1 95 ? -14.664 10.110 4.249 1.00 98.12 95 GLN A N 1
ATOM 721 C CA . GLN A 1 95 ? -14.997 11.175 5.202 1.00 98.12 95 GLN A CA 1
ATOM 722 C C . GLN A 1 95 ? -16.058 10.724 6.214 1.00 98.12 95 GLN A C 1
ATOM 724 O O . GLN A 1 95 ? -15.916 11.002 7.406 1.00 98.12 95 GLN A O 1
ATOM 729 N N . MET A 1 96 ? -17.096 10.009 5.771 1.00 97.69 96 MET A N 1
ATOM 730 C CA . MET A 1 96 ? -18.119 9.451 6.661 1.00 97.69 96 MET A CA 1
ATOM 731 C C . MET A 1 96 ? -17.520 8.436 7.637 1.00 97.69 96 MET A C 1
ATOM 733 O O . MET A 1 96 ? -17.780 8.534 8.836 1.00 97.69 96 MET A O 1
ATOM 737 N N . ALA A 1 97 ? -16.675 7.520 7.160 1.00 97.19 97 ALA A N 1
ATOM 738 C CA . ALA A 1 97 ? -16.005 6.531 7.999 1.00 97.19 97 ALA A CA 1
ATOM 739 C C . ALA A 1 97 ? -15.107 7.186 9.059 1.00 97.19 97 ALA A C 1
ATOM 741 O O . ALA A 1 97 ? -15.233 6.886 10.247 1.00 97.19 97 ALA A O 1
ATOM 742 N N . LEU A 1 98 ? -14.268 8.147 8.661 1.00 96.50 98 LEU A N 1
ATOM 743 C CA . LEU A 1 98 ? -13.410 8.899 9.582 1.00 96.50 98 LEU A CA 1
ATOM 744 C C . LEU A 1 98 ? -14.229 9.722 10.586 1.00 96.50 98 LEU A C 1
ATOM 746 O O . LEU A 1 98 ? -13.910 9.753 11.777 1.00 96.50 98 LEU A O 1
ATOM 750 N N . SER A 1 99 ? -15.316 10.360 10.135 1.00 97.44 99 SER A N 1
ATOM 751 C CA . SER A 1 99 ? -16.214 11.104 11.023 1.00 97.44 99 SER A CA 1
ATOM 752 C C . SER A 1 99 ? -16.911 10.180 12.020 1.00 97.44 99 SER A C 1
ATOM 754 O O . SER A 1 99 ? -17.036 10.539 13.190 1.00 97.44 99 SER A O 1
ATOM 756 N N . CYS A 1 100 ? -17.321 8.984 11.589 1.00 97.50 100 CYS A N 1
ATOM 757 C CA . CYS A 1 100 ? -17.928 7.973 12.448 1.00 97.50 100 CYS A CA 1
ATOM 758 C C . CYS A 1 100 ? -16.957 7.518 13.540 1.00 97.50 100 CYS A C 1
ATOM 760 O O . CYS A 1 100 ? -17.320 7.569 14.712 1.00 97.50 100 CYS A O 1
ATOM 762 N N . VAL A 1 101 ? -15.715 7.166 13.181 1.00 96.62 101 VAL A N 1
ATOM 763 C CA . VAL A 1 101 ? -14.654 6.813 14.145 1.00 96.62 101 VAL A CA 1
ATOM 764 C C . VAL A 1 101 ? -14.500 7.912 15.198 1.00 96.62 101 VAL A C 1
ATOM 766 O O . VAL A 1 101 ? -14.607 7.652 16.397 1.00 96.62 101 VAL A O 1
ATOM 769 N N . PHE A 1 102 ? -14.317 9.157 14.750 1.00 96.81 102 PHE A N 1
ATOM 770 C CA . PHE A 1 102 ? -14.102 10.298 15.636 1.00 96.81 102 PHE A CA 1
ATOM 771 C C . PHE A 1 102 ? -15.299 10.564 16.563 1.00 96.81 102 PHE A C 1
ATOM 773 O O . PHE A 1 102 ? -15.136 10.769 17.767 1.00 96.81 102 PHE A O 1
ATOM 780 N N . ARG A 1 103 ? -16.522 10.564 16.019 1.00 96.69 103 ARG A N 1
ATOM 781 C CA . ARG A 1 103 ? -17.742 10.844 16.790 1.00 96.69 103 ARG A CA 1
ATOM 782 C C . ARG A 1 103 ? -18.069 9.720 17.771 1.00 96.69 103 ARG A C 1
ATOM 784 O O . ARG A 1 103 ? -18.449 10.020 18.900 1.00 96.69 103 ARG A O 1
ATOM 791 N N . ALA A 1 104 ? -17.888 8.462 17.373 1.00 96.00 104 ALA A N 1
ATOM 792 C CA . ALA A 1 104 ? -18.127 7.305 18.229 1.00 96.00 104 ALA A CA 1
ATOM 793 C C . ALA A 1 104 ? -17.163 7.286 19.423 1.00 96.00 104 ALA A C 1
ATOM 795 O O . ALA A 1 104 ? -17.604 7.122 20.562 1.00 96.00 104 ALA A O 1
ATOM 796 N N . GLN A 1 105 ? -15.872 7.555 19.190 1.00 95.75 105 GLN A N 1
ATOM 797 C CA . GLN A 1 105 ? -14.894 7.699 20.268 1.00 95.75 105 GLN A CA 1
ATOM 798 C C . GLN A 1 105 ? -15.273 8.852 21.210 1.00 95.75 105 GLN A C 1
ATOM 800 O O . GLN A 1 105 ? -15.275 8.685 22.428 1.00 95.75 105 GLN A O 1
ATOM 805 N N . ARG A 1 106 ? -15.640 10.020 20.661 1.00 96.31 106 ARG A N 1
ATOM 806 C CA . ARG A 1 106 ? -16.002 11.199 21.463 1.00 96.31 106 ARG A CA 1
ATOM 807 C C . ARG A 1 106 ? -17.259 10.990 22.314 1.00 96.31 106 ARG A C 1
ATOM 809 O O . ARG A 1 106 ? -17.339 11.556 23.399 1.00 96.31 106 ARG A O 1
ATOM 816 N N . ALA A 1 107 ? -18.232 10.224 21.825 1.00 94.62 107 ALA A N 1
ATOM 817 C CA . ALA A 1 107 ? -19.483 9.966 22.536 1.00 94.62 107 ALA A CA 1
ATOM 818 C C . ALA A 1 107 ? -19.353 8.870 23.608 1.00 94.62 107 ALA A C 1
ATOM 820 O O . ALA A 1 107 ? -19.984 8.970 24.656 1.00 94.62 107 ALA A O 1
ATOM 821 N N . SER A 1 108 ? -18.553 7.832 23.347 1.00 94.38 108 SER A N 1
ATOM 822 C CA . SER A 1 108 ? -18.443 6.649 24.215 1.00 94.38 108 SER A CA 1
ATOM 823 C C . SER A 1 108 ? -17.256 6.685 25.184 1.00 94.38 108 SER A C 1
ATOM 825 O O . SER A 1 108 ? -17.309 6.063 26.242 1.00 94.38 108 SER A O 1
ATOM 827 N N . GLY A 1 109 ? -16.180 7.398 24.837 1.00 94.31 109 GLY A N 1
ATOM 828 C CA . GLY A 1 109 ? -14.917 7.391 25.576 1.00 94.31 109 GLY A CA 1
ATOM 829 C C . GLY A 1 109 ? -14.001 6.198 25.270 1.00 94.31 109 GLY A C 1
ATOM 830 O O . GLY A 1 109 ? -12.932 6.100 25.869 1.00 94.31 109 GLY A O 1
ATOM 831 N N . PHE A 1 110 ? -14.369 5.308 24.343 1.00 92.12 110 PHE A N 1
ATOM 832 C CA . PHE A 1 110 ? -13.550 4.164 23.931 1.00 92.12 110 PHE A CA 1
ATOM 833 C C . PHE A 1 110 ? -13.603 3.929 22.415 1.00 92.12 110 PHE A C 1
ATOM 835 O O . PHE A 1 110 ? -14.426 4.494 21.698 1.00 92.12 110 PHE A O 1
ATOM 842 N N . ASN A 1 111 ? -12.669 3.124 21.906 1.00 90.00 111 ASN A N 1
ATOM 843 C CA . ASN A 1 111 ? -12.593 2.796 20.484 1.00 90.00 111 ASN A CA 1
ATOM 844 C C . ASN A 1 111 ? -13.465 1.583 20.152 1.00 90.00 111 ASN A C 1
ATOM 846 O O . ASN A 1 111 ? -13.574 0.649 20.946 1.00 90.00 111 ASN A O 1
ATOM 850 N N . PHE A 1 112 ? -14.015 1.574 18.940 1.00 91.62 112 PHE A N 1
ATOM 851 C CA . PHE A 1 112 ? -14.781 0.456 18.399 1.00 91.62 112 PHE A CA 1
ATOM 852 C C . PHE A 1 112 ? -14.021 -0.234 17.267 1.00 91.62 112 PHE A C 1
ATOM 854 O O . PHE A 1 112 ? -13.265 0.400 16.531 1.00 91.62 112 PHE A O 1
ATOM 861 N N . GLY A 1 113 ? -14.247 -1.539 17.112 1.00 88.88 113 GLY A N 1
ATOM 862 C CA . GLY A 1 113 ? -13.754 -2.293 15.962 1.00 88.88 113 GLY A CA 1
ATOM 863 C C . GLY A 1 113 ? -14.482 -1.920 14.666 1.00 88.88 113 GLY A C 1
ATOM 864 O O . GLY A 1 113 ? -15.601 -1.402 14.693 1.00 88.88 113 GLY A O 1
ATOM 865 N N . ALA A 1 114 ? -13.863 -2.238 13.526 1.00 90.81 114 ALA A N 1
ATOM 866 C CA . ALA A 1 114 ? -14.381 -1.895 12.199 1.00 90.81 114 ALA A CA 1
ATOM 867 C C . ALA A 1 114 ? -15.820 -2.387 11.964 1.00 90.81 114 ALA A C 1
ATOM 869 O O . ALA A 1 114 ? -16.638 -1.625 11.461 1.00 90.81 114 ALA A O 1
ATOM 870 N N . SER A 1 115 ? -16.158 -3.612 12.384 1.00 93.81 115 SER A N 1
ATOM 871 C CA . SER A 1 115 ? -17.507 -4.169 12.206 1.00 93.81 115 SER A CA 1
ATOM 872 C C . SER A 1 115 ? -18.590 -3.313 12.862 1.00 93.81 115 SER A C 1
ATOM 874 O O . SER A 1 115 ? -19.609 -3.041 12.241 1.00 93.81 115 SER A O 1
ATOM 876 N N . HIS A 1 116 ? -18.347 -2.818 14.076 1.00 94.50 116 HIS A N 1
ATOM 877 C CA . HIS A 1 116 ? -19.325 -1.993 14.782 1.00 94.50 116 HIS A CA 1
ATOM 878 C C . HIS A 1 116 ? -19.455 -0.593 14.168 1.00 94.50 116 HIS A C 1
ATOM 880 O O . HIS A 1 116 ? -20.542 -0.035 14.077 1.00 94.50 116 HIS A O 1
ATOM 886 N N . LEU A 1 117 ? -18.350 -0.024 13.684 1.00 95.69 117 LEU A N 1
ATOM 887 C CA . LEU A 1 117 ? -18.390 1.239 12.943 1.00 95.69 117 LEU A CA 1
ATOM 888 C C . LEU A 1 117 ? -19.164 1.095 11.624 1.00 95.69 117 LEU A C 1
ATOM 890 O O . LEU A 1 117 ? -19.885 2.010 11.233 1.00 95.69 117 LEU A O 1
ATOM 894 N N . ILE A 1 118 ? -19.047 -0.058 10.958 1.00 95.94 118 ILE A N 1
ATOM 895 C CA . ILE A 1 118 ? -19.839 -0.389 9.769 1.00 95.94 118 ILE A CA 1
ATOM 896 C C . ILE A 1 118 ? -21.326 -0.486 10.122 1.00 95.94 118 ILE A C 1
ATOM 898 O O . ILE A 1 118 ? -22.141 0.035 9.367 1.00 95.94 118 ILE A O 1
ATOM 902 N N . GLU A 1 119 ? -21.688 -1.101 11.251 1.00 96.69 119 GLU A N 1
ATOM 903 C CA . GLU A 1 119 ? -23.078 -1.128 11.738 1.00 96.69 119 GLU A CA 1
ATOM 904 C C . GLU A 1 119 ? -23.617 0.294 11.933 1.00 96.69 119 GLU A C 1
ATOM 906 O O . GLU A 1 119 ? -24.627 0.644 11.335 1.00 96.69 119 GLU A O 1
ATOM 911 N N . ILE A 1 120 ? -22.890 1.164 12.643 1.00 95.12 120 ILE A N 1
ATOM 912 C CA . ILE A 1 120 ? -23.300 2.566 12.850 1.00 95.12 120 ILE A CA 1
ATOM 913 C C . ILE A 1 120 ? -23.552 3.292 11.518 1.00 95.12 120 ILE A C 1
ATOM 915 O O . ILE A 1 120 ? -24.516 4.045 11.391 1.00 95.12 120 ILE A O 1
ATOM 919 N N . LEU A 1 121 ? -22.687 3.087 10.521 1.00 96.50 121 LEU A N 1
ATOM 920 C CA . LEU A 1 121 ? -22.817 3.722 9.206 1.00 96.50 121 LEU A CA 1
ATOM 921 C C . LEU A 1 121 ? -23.982 3.171 8.378 1.00 96.50 121 LEU A C 1
ATOM 923 O O . LEU A 1 121 ? -24.484 3.874 7.501 1.00 96.50 121 LEU A O 1
ATOM 927 N N . ARG A 1 122 ? -24.382 1.920 8.616 1.00 96.19 122 ARG A N 1
ATOM 928 C CA . ARG A 1 122 ? -25.477 1.256 7.899 1.00 96.19 122 ARG A CA 1
ATOM 929 C C . ARG A 1 122 ? -26.846 1.468 8.552 1.00 96.19 122 ARG A C 1
ATOM 931 O O . ARG A 1 122 ? -27.841 1.224 7.868 1.00 96.19 122 ARG A O 1
ATOM 938 N N . GLY A 1 123 ? -26.880 1.977 9.788 1.00 90.44 123 GLY A N 1
ATOM 939 C CA . GLY A 1 123 ? -28.095 2.134 10.598 1.00 90.44 123 GLY A CA 1
ATOM 940 C C . GLY A 1 123 ? -28.565 0.819 11.204 1.00 90.44 123 GLY A C 1
ATOM 941 O O . GLY A 1 123 ? -29.733 0.804 11.644 1.00 90.44 123 GLY A O 1
#

Sequence (123 aa):
ETGRAGRDGLPANAWMAYGLGDVVQQRKMIDESDADDAHKRVQTSKLDALLGLCETISCRRVRLLNYFGEASQPCGNCDTCLEPPDSWDATREAQMALSCVFRAQRASGFNFGASHLIEILRG

Radius of gyration: 18.99 Å; chains: 1; bounding box: 48×25×46 Å

Foldseek 3Di:
DQVVPCPVVDDDDDDDDDDVVVLVVQLVCLVPDPDDPVVSVVSVVVSVLVVCLVPDLAASVQSVCVVVVHHDDRDCPDCSNVPRDDDDPCVVVVVLLVVLQVVVCVVPVDGDDPVVSVVVVVD

pLDDT: mean 95.93, std 2.07, range [88.75, 98.31]

Secondary structure (DSSP, 8-state):
-GGGS-TTSS---------HHHHHHHHHHHHTSSS-HHHHHHHHHHHHHHHHHHH-SS-HHHHHHHHTT------SSSHHHHSPPP----HHHHHHHHHHHHHHHHHHSS---HHHHHHHHH-